Protein AF-A0A5B7ZX11-F1 (afdb_monomer)

Secondary structure (DSSP, 8-state):
--------TT-EEEETTEEEEEEEEEEETTB-EE-TTS-EE-PPTT-SEEEEESSTTTTTSPPEEE-TTTEEE--

pLDDT: mean 80.45, std 11.02, range [39.25, 90.88]

Solvent-accessible surface area (backbone atoms only — not comparable to full-atom values): 4497 Å² total; per-residue (Å²): 133,86,78,74,75,80,82,52,72,72,38,54,26,18,36,72,91,40,75,89,44,54,23,27,29,56,23,35,64,90,42,86,25,62,41,98,87,69,49,79,43,74,50,58,92,92,39,39,31,26,26,34,51,61,48,76,88,45,54,83,53,78,72,45,74,38,40,71,87,46,49,45,77,57,127

Foldseek 3Di:
DPPLPDDDAQFWKAFLVGNVFIWGFQDAQVDFHQGPVRHTDHQDPPFGTWIATPDPVRNPPDIDTHHSVRIDHDD

Mean predicted aligned error: 6.54 Å

Structure (mmCIF, N/CA/C/O backbone):
data_AF-A0A5B7ZX11-F1
#
_entry.id   AF-A0A5B7ZX11-F1
#
loop_
_atom_site.group_PDB
_atom_site.id
_atom_site.type_symbol
_atom_site.label_atom_id
_atom_site.label_alt_id
_atom_site.label_comp_id
_atom_site.label_asym_id
_atom_site.label_entity_id
_atom_site.label_seq_id
_atom_site.pdbx_PDB_ins_code
_atom_site.Cartn_x
_atom_site.Cartn_y
_atom_site.Cartn_z
_atom_site.occupancy
_atom_site.B_iso_or_equiv
_atom_site.auth_seq_id
_atom_site.auth_comp_id
_atom_site.auth_asym_id
_atom_site.auth_atom_id
_atom_site.pdbx_PDB_model_num
ATOM 1 N N . MET A 1 1 ? -12.724 -10.542 19.122 1.00 39.25 1 MET A N 1
ATOM 2 C CA . MET A 1 1 ? -12.067 -9.264 18.779 1.00 39.25 1 MET A CA 1
ATOM 3 C C . MET A 1 1 ? -11.247 -9.519 17.531 1.00 39.25 1 MET A C 1
ATOM 5 O O . MET A 1 1 ? -10.251 -10.221 17.619 1.00 39.25 1 MET A O 1
ATOM 9 N N . THR A 1 2 ? -11.717 -9.089 16.363 1.00 41.19 2 THR A N 1
ATOM 10 C CA . THR A 1 2 ? -10.997 -9.322 15.105 1.00 41.19 2 THR A CA 1
ATOM 11 C C . THR A 1 2 ? -9.835 -8.338 15.051 1.00 41.19 2 THR A C 1
ATOM 13 O O . THR A 1 2 ? -10.050 -7.143 14.861 1.00 41.19 2 THR A O 1
ATOM 16 N N . SER A 1 3 ? -8.617 -8.811 15.315 1.00 47.84 3 SER A N 1
ATOM 17 C CA . SER A 1 3 ? -7.407 -8.005 15.151 1.00 47.84 3 SER A CA 1
ATOM 18 C C . SER A 1 3 ? -7.263 -7.651 13.677 1.00 47.84 3 SER A C 1
ATOM 20 O O . SER A 1 3 ? -6.933 -8.505 12.861 1.00 47.84 3 SER A O 1
ATOM 22 N N . ILE A 1 4 ? -7.546 -6.397 13.332 1.00 58.25 4 ILE A N 1
ATOM 23 C CA . ILE A 1 4 ? -7.260 -5.865 12.002 1.00 58.25 4 ILE A CA 1
ATOM 24 C C . ILE A 1 4 ? -5.736 -5.841 11.892 1.00 58.25 4 ILE A C 1
ATOM 26 O O . ILE A 1 4 ? -5.075 -5.137 12.662 1.00 58.25 4 ILE A O 1
ATOM 30 N N . LYS A 1 5 ? -5.180 -6.664 10.999 1.00 66.56 5 LYS A N 1
ATOM 31 C CA . LYS A 1 5 ? -3.746 -6.690 10.700 1.00 66.56 5 LYS A CA 1
ATOM 32 C C . LYS A 1 5 ? -3.369 -5.269 10.258 1.00 66.56 5 LYS A C 1
ATOM 34 O O . LYS A 1 5 ? -3.924 -4.751 9.293 1.00 66.56 5 LYS A O 1
ATOM 39 N N . LYS A 1 6 ? -2.543 -4.585 11.052 1.00 72.50 6 LYS A N 1
ATOM 40 C CA . LYS A 1 6 ? -2.067 -3.235 10.732 1.00 72.50 6 LYS A CA 1
ATOM 41 C C . LYS A 1 6 ? -0.792 -3.388 9.923 1.00 72.50 6 LYS A C 1
ATOM 43 O O . LYS A 1 6 ? 0.179 -3.915 10.455 1.00 72.50 6 LYS A O 1
ATOM 48 N N . PHE A 1 7 ? -0.824 -2.944 8.676 1.00 84.25 7 PHE A N 1
ATOM 49 C CA . PHE A 1 7 ? 0.349 -2.919 7.811 1.00 84.25 7 PHE A CA 1
ATOM 50 C C . PHE A 1 7 ? 1.076 -1.585 7.970 1.00 84.25 7 PHE A C 1
ATOM 52 O O . PHE A 1 7 ? 0.455 -0.559 8.270 1.00 84.25 7 PHE A O 1
ATOM 59 N N . THR A 1 8 ? 2.391 -1.605 7.809 1.00 85.06 8 THR A N 1
ATOM 60 C CA . THR A 1 8 ? 3.256 -0.430 7.898 1.00 85.06 8 THR A CA 1
ATOM 61 C C . THR A 1 8 ? 3.833 -0.084 6.534 1.00 85.06 8 THR A C 1
ATOM 63 O O . THR A 1 8 ? 3.788 -0.883 5.606 1.00 85.06 8 THR A O 1
ATOM 66 N N . VAL A 1 9 ? 4.325 1.143 6.376 1.00 85.81 9 VAL A N 1
ATOM 67 C CA . VAL A 1 9 ? 4.955 1.551 5.116 1.00 85.81 9 VAL A CA 1
ATOM 68 C C . VAL A 1 9 ? 6.220 0.721 4.880 1.00 85.81 9 VAL A C 1
ATOM 70 O O . VAL A 1 9 ? 7.036 0.577 5.788 1.00 85.81 9 VAL A O 1
ATOM 73 N N . GLY A 1 10 ? 6.366 0.185 3.670 1.00 83.56 10 GLY A N 1
ATOM 74 C CA . GLY A 1 10 ? 7.403 -0.769 3.281 1.00 83.56 10 GLY A CA 1
ATOM 75 C C . GLY A 1 10 ? 6.987 -2.238 3.406 1.00 83.56 10 GLY A C 1
ATOM 76 O O . GLY A 1 10 ? 7.723 -3.102 2.933 1.00 83.56 10 GLY A O 1
ATOM 77 N N . ASP A 1 11 ? 5.826 -2.547 4.001 1.00 86.94 11 ASP A N 1
ATOM 78 C CA . ASP A 1 11 ? 5.313 -3.921 4.014 1.00 86.94 11 ASP A CA 1
ATOM 79 C C . ASP A 1 11 ? 4.924 -4.378 2.607 1.00 86.94 11 ASP A C 1
ATOM 81 O O . ASP A 1 11 ? 4.314 -3.633 1.837 1.00 86.94 11 ASP A O 1
ATOM 85 N N . SER A 1 12 ? 5.228 -5.640 2.307 1.00 90.00 12 SER A N 1
ATOM 86 C CA . SER A 1 12 ? 4.764 -6.316 1.097 1.00 90.00 12 SER A CA 1
ATOM 87 C C . SER A 1 12 ? 3.421 -6.998 1.362 1.00 90.00 12 SER A C 1
ATOM 89 O O . SER A 1 12 ? 3.275 -7.813 2.276 1.00 90.00 12 SER A O 1
ATOM 91 N N . VAL A 1 13 ? 2.424 -6.656 0.560 1.00 90.56 13 VAL A N 1
ATOM 92 C CA . VAL A 1 13 ? 1.043 -7.122 0.672 1.00 90.56 13 VAL A CA 1
ATOM 93 C C . VAL A 1 13 ? 0.527 -7.575 -0.683 1.00 90.56 13 VAL A C 1
ATOM 95 O O . VAL A 1 13 ? 0.995 -7.128 -1.725 1.00 90.56 13 VAL A O 1
ATOM 98 N N . VAL A 1 14 ? -0.472 -8.444 -0.675 1.00 90.88 14 VAL A N 1
ATOM 99 C CA . VAL A 1 14 ? -1.228 -8.812 -1.874 1.00 90.88 14 VAL A CA 1
ATOM 100 C C . VAL A 1 14 ? -2.652 -8.307 -1.732 1.00 90.88 14 VAL A C 1
ATOM 102 O O . VAL A 1 14 ? -3.209 -8.268 -0.632 1.00 90.88 14 VAL A O 1
ATOM 105 N N . LEU A 1 15 ? -3.263 -7.904 -2.840 1.00 88.50 15 LEU A N 1
ATOM 106 C CA . LEU A 1 15 ? -4.694 -7.628 -2.851 1.00 88.50 15 LEU A CA 1
ATOM 107 C C . LEU A 1 15 ? -5.430 -8.958 -2.955 1.00 88.50 15 LEU A C 1
ATOM 109 O O . LEU A 1 15 ? -5.131 -9.753 -3.835 1.00 88.50 15 LEU A O 1
ATOM 113 N N . LYS A 1 16 ? -6.461 -9.180 -2.143 1.00 86.00 16 LYS A N 1
ATOM 114 C CA . LYS A 1 16 ? -7.300 -10.388 -2.238 1.00 86.00 16 LYS A CA 1
ATOM 115 C C . LYS A 1 16 ? -7.959 -10.550 -3.606 1.00 86.00 16 LYS A C 1
ATOM 117 O O . LYS A 1 16 ? -8.286 -11.654 -4.011 1.00 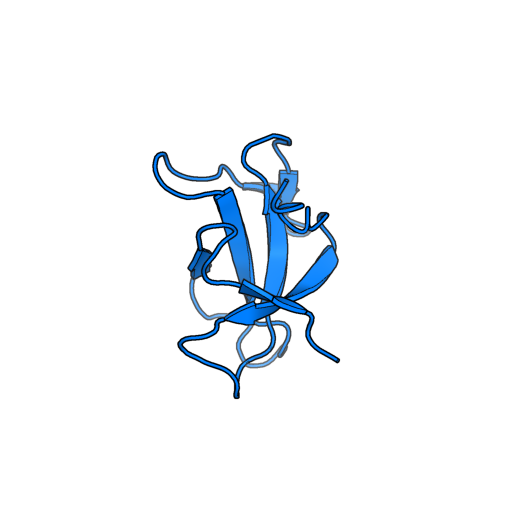86.00 16 LYS A O 1
ATOM 122 N N . GLN A 1 17 ? -8.177 -9.440 -4.310 1.00 83.19 17 GLN A N 1
ATOM 123 C CA . GLN A 1 17 ? -8.701 -9.445 -5.677 1.00 83.19 17 GLN A CA 1
ATOM 124 C C . GLN A 1 17 ? -7.611 -9.707 -6.736 1.00 83.19 17 GLN A C 1
ATOM 126 O O . GLN A 1 17 ? -7.940 -9.962 -7.890 1.00 83.19 17 GLN A O 1
ATOM 131 N N . GLN A 1 18 ? -6.330 -9.609 -6.367 1.00 80.25 18 GLN A N 1
ATOM 132 C CA . GLN A 1 18 ? -5.165 -9.774 -7.240 1.00 80.25 18 GLN A CA 1
ATOM 133 C C . GLN A 1 18 ? -4.042 -10.498 -6.479 1.00 80.25 18 GLN A C 1
ATOM 135 O O . GLN A 1 18 ? -3.005 -9.912 -6.177 1.00 80.25 18 GLN A O 1
ATOM 140 N N . GLU A 1 19 ? -4.263 -11.773 -6.153 1.00 77.00 19 GLU A N 1
ATOM 141 C CA . GLU A 1 19 ? -3.300 -12.588 -5.389 1.00 77.00 19 GLU A CA 1
ATOM 142 C C . GLU A 1 19 ? -1.988 -12.844 -6.153 1.00 77.00 19 GLU A C 1
ATOM 144 O O . GLU A 1 19 ? -0.976 -13.178 -5.547 1.00 77.00 19 GLU A O 1
ATOM 149 N N . ASP A 1 20 ? -1.993 -12.651 -7.474 1.00 80.50 20 ASP A N 1
ATOM 150 C CA . ASP A 1 20 ? -0.821 -12.801 -8.346 1.00 80.50 20 ASP A CA 1
ATOM 151 C C . ASP A 1 20 ? 0.107 -11.567 -8.324 1.00 80.50 20 ASP A C 1
ATOM 153 O O . ASP A 1 20 ? 1.254 -11.632 -8.759 1.00 80.50 20 ASP A O 1
ATOM 157 N N . ALA A 1 21 ? -0.368 -10.432 -7.795 1.00 84.25 21 ALA A N 1
ATOM 158 C CA . ALA A 1 21 ? 0.373 -9.177 -7.772 1.00 84.25 21 ALA A CA 1
ATOM 159 C C . ALA A 1 21 ? 0.777 -8.790 -6.344 1.00 84.25 21 ALA A C 1
ATOM 161 O O . ALA A 1 21 ? -0.064 -8.579 -5.465 1.00 84.25 21 ALA A O 1
ATOM 162 N N . VAL A 1 22 ? 2.086 -8.645 -6.132 1.00 89.44 22 VAL A N 1
ATOM 163 C CA . VAL A 1 22 ? 2.654 -8.136 -4.879 1.00 89.44 22 VAL A CA 1
ATOM 164 C C . VAL A 1 22 ? 2.752 -6.619 -4.945 1.00 89.44 22 VAL A C 1
ATOM 166 O O . VAL A 1 22 ? 3.265 -6.043 -5.908 1.00 89.44 22 VAL A O 1
ATOM 169 N N . PHE A 1 23 ? 2.290 -5.973 -3.885 1.00 90.25 23 PHE A N 1
ATOM 170 C CA . PHE A 1 23 ? 2.332 -4.537 -3.705 1.00 90.25 23 PHE A CA 1
ATOM 171 C C . PHE A 1 23 ? 3.107 -4.169 -2.441 1.00 90.25 23 PHE A C 1
ATOM 173 O O . PHE A 1 23 ? 3.085 -4.884 -1.449 1.00 90.25 23 PHE A O 1
ATOM 180 N N . GLU A 1 24 ? 3.759 -3.019 -2.453 1.00 89.81 24 GLU A N 1
ATOM 181 C CA . GLU A 1 24 ? 4.374 -2.405 -1.287 1.00 89.81 24 GLU A CA 1
ATOM 182 C C . GLU A 1 24 ? 3.450 -1.317 -0.736 1.00 89.81 24 GLU A C 1
ATOM 184 O O . GLU A 1 24 ? 2.957 -0.464 -1.482 1.00 89.81 24 GLU A O 1
ATOM 189 N N . VAL A 1 25 ? 3.226 -1.314 0.576 1.00 89.38 25 VAL A N 1
ATOM 190 C CA . VAL A 1 25 ? 2.504 -0.238 1.256 1.00 89.38 25 VAL A CA 1
ATOM 191 C C . VAL A 1 25 ? 3.370 1.013 1.243 1.00 89.38 25 VAL A C 1
ATOM 193 O O . VAL A 1 25 ? 4.418 1.044 1.876 1.00 89.38 25 VAL A O 1
ATOM 196 N N . VAL A 1 26 ? 2.918 2.072 0.577 1.00 87.88 26 VAL A N 1
ATOM 197 C CA . VAL A 1 26 ? 3.640 3.354 0.521 1.00 87.88 26 VAL A CA 1
ATOM 198 C C . VAL A 1 26 ? 3.056 4.398 1.460 1.00 87.88 26 VAL A C 1
ATOM 200 O O . VAL A 1 26 ? 3.777 5.268 1.921 1.00 87.88 26 VAL A O 1
ATOM 203 N N . ALA A 1 27 ? 1.766 4.323 1.790 1.00 87.81 27 ALA A N 1
ATOM 204 C CA . ALA A 1 27 ? 1.152 5.230 2.757 1.00 87.81 27 ALA A CA 1
ATOM 205 C C . ALA A 1 27 ? 0.004 4.556 3.509 1.00 87.81 27 ALA A C 1
ATOM 207 O O . ALA A 1 27 ? -0.635 3.629 3.007 1.00 87.81 27 ALA A O 1
ATOM 208 N N . THR A 1 28 ? -0.289 5.056 4.710 1.00 87.62 28 THR A N 1
ATOM 209 C CA . THR A 1 28 ? -1.400 4.574 5.544 1.00 87.62 28 THR A CA 1
ATOM 210 C C . THR A 1 28 ? -2.277 5.745 5.971 1.00 87.62 28 THR A C 1
ATOM 212 O O . THR A 1 28 ? -1.791 6.864 6.129 1.00 87.62 28 THR A O 1
ATOM 215 N N . LYS A 1 29 ? -3.574 5.524 6.221 1.00 83.75 29 LYS A N 1
ATOM 216 C CA . LYS A 1 29 ? -4.481 6.615 6.633 1.00 83.75 29 LYS A CA 1
ATOM 217 C C . LYS A 1 29 ? -4.050 7.314 7.925 1.00 83.75 29 LYS A C 1
ATOM 219 O O . LYS A 1 29 ? -4.490 8.422 8.211 1.00 83.75 29 LYS A O 1
ATOM 224 N N . SER A 1 30 ? -3.264 6.624 8.751 1.00 75.94 30 SER A N 1
ATOM 225 C CA . SER A 1 30 ? -2.798 7.110 10.048 1.00 75.94 30 SER A CA 1
ATOM 226 C C . SER A 1 30 ? -1.451 7.823 9.965 1.00 75.94 30 SER A C 1
ATOM 228 O O . SER A 1 30 ? -1.060 8.462 10.938 1.00 75.94 30 SER A O 1
ATOM 230 N N . GLN A 1 31 ? -0.747 7.729 8.836 1.00 70.12 31 GLN A N 1
ATOM 231 C CA . GLN A 1 31 ? 0.585 8.290 8.668 1.00 70.12 31 GLN A CA 1
ATOM 232 C C . GLN A 1 31 ? 0.739 8.843 7.251 1.00 70.12 31 GLN A C 1
ATOM 234 O O . GLN A 1 31 ? 0.828 8.086 6.285 1.00 70.12 31 GLN A O 1
ATOM 239 N N . ALA A 1 32 ? 0.795 10.172 7.140 1.00 63.97 32 ALA A N 1
ATOM 240 C CA . ALA A 1 32 ? 1.209 10.824 5.906 1.00 63.97 32 ALA A CA 1
ATOM 241 C C . ALA A 1 32 ? 2.631 10.359 5.565 1.00 63.97 32 ALA A C 1
ATOM 243 O O . ALA A 1 32 ? 3.523 10.438 6.415 1.00 63.97 32 ALA A O 1
ATOM 244 N N . HIS A 1 33 ? 2.823 9.843 4.354 1.00 73.88 33 HIS A N 1
ATOM 245 C CA . HIS A 1 33 ? 4.122 9.379 3.892 1.00 73.88 33 HIS A CA 1
ATOM 246 C C . HIS A 1 33 ? 4.551 10.176 2.668 1.00 73.88 33 HIS A C 1
ATOM 248 O O . HIS A 1 33 ? 3.741 10.509 1.801 1.00 73.88 33 HIS A O 1
ATOM 254 N N . THR A 1 34 ? 5.838 10.484 2.616 1.00 70.44 34 THR A N 1
ATOM 255 C CA . THR A 1 34 ? 6.464 11.052 1.430 1.00 70.44 34 THR A CA 1
ATOM 256 C C . THR A 1 34 ? 7.037 9.883 0.652 1.00 70.44 34 THR A C 1
ATOM 258 O O . THR A 1 34 ? 7.913 9.195 1.173 1.00 70.44 34 THR A O 1
ATOM 261 N N . SER A 1 35 ? 6.533 9.634 -0.557 1.00 67.81 35 SER A N 1
ATOM 262 C CA . SER A 1 35 ? 7.082 8.611 -1.44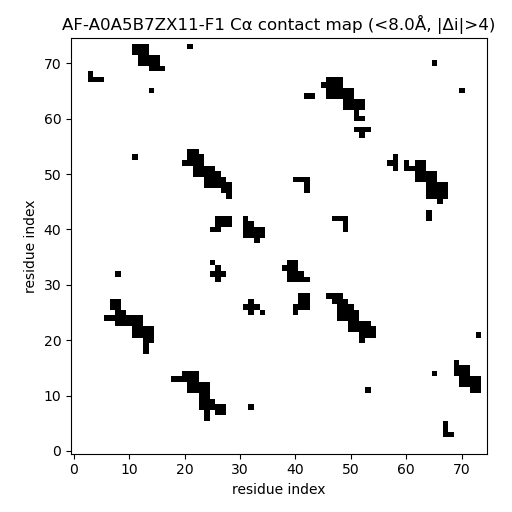7 1.00 67.81 35 SER A CA 1
ATOM 263 C C . SER A 1 35 ? 8.596 8.782 -1.592 1.00 67.81 35 SER A C 1
ATOM 265 O O . SER A 1 35 ? 9.102 9.902 -1.483 1.00 67.81 35 SER A O 1
ATOM 267 N N . PRO A 1 36 ? 9.341 7.709 -1.904 1.00 61.03 36 PRO A N 1
ATOM 268 C CA . PRO A 1 36 ? 10.781 7.804 -2.154 1.00 61.03 36 PRO A CA 1
ATOM 269 C C . PRO A 1 36 ? 11.140 8.756 -3.310 1.00 61.03 36 PRO A C 1
ATOM 271 O O . PRO A 1 36 ? 12.269 9.226 -3.383 1.00 61.03 36 PRO A O 1
ATOM 274 N N . GLU A 1 37 ? 10.178 9.085 -4.175 1.00 69.62 37 GLU A N 1
ATOM 275 C CA . GLU A 1 37 ? 10.306 10.085 -5.245 1.00 69.62 37 GLU A CA 1
ATOM 276 C C . GLU A 1 37 ? 10.191 11.542 -4.747 1.00 69.62 37 GLU A C 1
ATOM 278 O O . GLU A 1 37 ? 10.457 12.478 -5.493 1.00 69.62 37 GLU A O 1
ATOM 283 N N . GLY A 1 38 ? 9.855 11.750 -3.470 1.00 68.62 38 GLY A N 1
ATOM 284 C CA . GLY A 1 38 ? 9.677 13.067 -2.853 1.00 68.62 38 GLY A CA 1
ATOM 285 C C . GLY A 1 38 ? 8.238 13.589 -2.881 1.00 68.62 38 GLY A C 1
ATOM 286 O O . GLY A 1 38 ? 7.958 14.623 -2.275 1.00 68.62 38 GLY A O 1
ATOM 287 N N . ASP A 1 39 ? 7.317 12.873 -3.524 1.00 75.56 39 ASP A N 1
ATOM 288 C CA . ASP A 1 39 ? 5.903 13.236 -3.581 1.00 75.56 39 ASP A CA 1
ATOM 289 C C . ASP A 1 39 ? 5.169 12.938 -2.269 1.00 75.56 39 ASP A C 1
ATOM 291 O O . ASP A 1 39 ? 5.297 11.865 -1.678 1.00 75.56 39 ASP A O 1
ATOM 295 N N . ALA A 1 40 ? 4.351 13.886 -1.811 1.00 78.56 40 ALA A N 1
ATOM 296 C CA . ALA A 1 40 ? 3.477 13.671 -0.665 1.00 78.56 40 ALA A CA 1
ATOM 297 C C . ALA A 1 40 ? 2.317 12.747 -1.068 1.00 78.56 40 ALA A C 1
ATOM 299 O O . ALA A 1 40 ? 1.422 13.149 -1.813 1.00 78.56 40 ALA A O 1
ATOM 300 N N . VAL A 1 41 ? 2.302 11.521 -0.543 1.00 82.19 41 VAL A N 1
ATOM 301 C CA . VAL A 1 41 ? 1.233 10.557 -0.806 1.00 82.19 41 VAL A CA 1
ATOM 302 C C . VAL A 1 41 ? 0.225 10.594 0.332 1.00 82.19 41 VAL A C 1
ATOM 304 O O . VAL A 1 41 ? 0.531 10.332 1.495 1.00 82.19 41 VAL A O 1
ATOM 307 N N . SER A 1 42 ? -1.013 10.929 -0.023 1.00 84.06 42 SER A N 1
ATOM 308 C CA . SER A 1 42 ? -2.144 10.952 0.902 1.00 84.06 42 SER A CA 1
ATOM 309 C C . SER A 1 42 ? -3.121 9.837 0.571 1.00 84.06 42 SER A C 1
ATOM 311 O O . SER A 1 42 ? -3.443 9.607 -0.594 1.00 84.06 42 SER A O 1
ATOM 313 N N . VAL A 1 43 ? -3.617 9.163 1.608 1.00 86.69 43 VAL A N 1
ATOM 314 C CA . VAL A 1 43 ? -4.641 8.130 1.444 1.00 86.69 43 VAL A CA 1
ATOM 315 C C . VAL A 1 43 ? -5.993 8.809 1.210 1.00 86.69 43 VAL A C 1
ATOM 317 O O . VAL A 1 43 ? -6.425 9.596 2.059 1.00 86.69 43 VAL A O 1
ATOM 320 N N . PRO A 1 44 ? -6.671 8.544 0.081 1.00 85.50 44 PRO A N 1
ATOM 321 C CA . PRO A 1 44 ? -7.978 9.119 -0.177 1.00 85.50 44 PRO A CA 1
ATOM 322 C C . PRO A 1 44 ? -9.022 8.627 0.841 1.00 85.50 44 PRO A C 1
ATOM 324 O O . PRO A 1 44 ? -8.929 7.505 1.352 1.00 85.50 44 PRO A O 1
ATOM 327 N N . PRO A 1 45 ? -10.047 9.445 1.137 1.00 84.69 45 PRO A N 1
ATOM 328 C CA . PRO A 1 45 ? -11.102 9.066 2.066 1.00 84.69 45 PRO A CA 1
ATOM 329 C C . PRO A 1 45 ? -11.844 7.824 1.557 1.00 84.69 45 PRO A C 1
ATOM 331 O O . PRO A 1 45 ? -12.249 7.758 0.400 1.00 84.69 45 PRO A O 1
ATOM 334 N N . GLY A 1 46 ? -12.032 6.843 2.441 1.00 87.81 46 GLY A N 1
ATOM 335 C CA . GLY A 1 46 ? -12.646 5.554 2.107 1.00 87.81 46 GLY A CA 1
ATOM 336 C C . GLY A 1 46 ? -11.651 4.409 1.920 1.00 87.81 46 GLY A C 1
ATOM 337 O O . GLY A 1 46 ? -12.092 3.266 1.851 1.00 87.81 46 GLY A O 1
ATOM 338 N N . TYR A 1 47 ? -10.348 4.693 1.919 1.00 89.56 47 TYR A N 1
ATOM 339 C CA . TYR A 1 47 ? -9.282 3.692 1.894 1.00 89.56 47 TYR A CA 1
ATOM 340 C C . TYR A 1 47 ? -8.423 3.775 3.157 1.00 89.56 47 TYR A C 1
ATOM 342 O O . TYR A 1 47 ? -8.408 4.793 3.855 1.00 89.56 47 TYR A O 1
ATOM 350 N N . ASP A 1 48 ? -7.714 2.690 3.461 1.00 89.50 48 ASP A N 1
ATOM 351 C CA . ASP A 1 48 ? -6.802 2.631 4.606 1.00 89.50 48 ASP A CA 1
ATOM 352 C C . ASP A 1 48 ? -5.333 2.693 4.170 1.00 89.50 48 ASP A C 1
ATOM 354 O O . ASP A 1 48 ? -4.503 3.201 4.927 1.00 89.50 48 ASP A O 1
ATOM 358 N N . TYR A 1 49 ? -5.023 2.226 2.956 1.00 89.31 49 TYR A N 1
ATOM 359 C CA . TYR A 1 49 ? -3.660 2.078 2.454 1.00 89.31 49 TYR A CA 1
ATOM 360 C C . TYR A 1 49 ? -3.531 2.549 1.008 1.00 89.31 49 TYR A C 1
ATOM 362 O O . TYR A 1 49 ? -4.450 2.400 0.197 1.00 89.31 49 TYR A O 1
ATOM 370 N N . VAL A 1 50 ? -2.356 3.089 0.700 1.00 90.12 50 VAL A N 1
ATOM 371 C CA . VAL A 1 50 ? -1.887 3.319 -0.667 1.00 90.12 50 VAL A CA 1
ATOM 372 C C . VAL A 1 50 ? -0.777 2.321 -0.924 1.00 90.12 50 VAL A C 1
ATOM 374 O O . VAL A 1 50 ? 0.150 2.187 -0.123 1.00 90.12 50 VAL A O 1
ATOM 377 N N . LEU A 1 51 ? -0.900 1.622 -2.035 1.00 89.25 51 LEU A N 1
ATOM 378 C CA . LEU A 1 51 ? -0.055 0.521 -2.433 1.00 89.25 51 LEU A CA 1
ATOM 379 C C . LEU A 1 51 ? 0.584 0.865 -3.776 1.00 89.25 51 LEU A C 1
ATOM 381 O O . LEU A 1 51 ? -0.083 1.403 -4.661 1.00 89.25 51 LEU A O 1
ATOM 385 N N . ARG A 1 52 ? 1.856 0.533 -3.959 1.00 88.25 52 ARG A N 1
ATOM 386 C CA . ARG A 1 52 ? 2.481 0.510 -5.288 1.00 88.25 52 ARG A CA 1
ATOM 387 C C . ARG A 1 52 ? 2.813 -0.927 -5.658 1.00 88.25 52 ARG A C 1
ATOM 389 O O . ARG A 1 52 ? 3.097 -1.701 -4.752 1.00 88.25 52 ARG A O 1
ATOM 396 N N . PRO A 1 53 ? 2.816 -1.311 -6.937 1.00 89.12 53 PRO A N 1
ATOM 397 C CA . PRO A 1 53 ? 3.359 -2.607 -7.332 1.00 89.12 53 PRO A CA 1
ATOM 398 C C . PRO A 1 53 ? 4.796 -2.744 -6.829 1.00 89.12 53 PRO A C 1
ATOM 400 O O . PRO A 1 53 ? 5.554 -1.786 -6.922 1.00 89.12 53 PRO A O 1
ATOM 403 N N . PHE A 1 54 ? 5.162 -3.900 -6.278 1.00 85.44 54 PHE A N 1
ATOM 404 C CA . PHE A 1 54 ? 6.544 -4.170 -5.866 1.00 85.44 54 PHE A CA 1
ATOM 405 C C . PHE A 1 54 ? 7.445 -4.464 -7.075 1.00 85.44 54 PHE A C 1
ATOM 407 O O . PHE A 1 54 ? 8.660 -4.284 -7.025 1.00 85.44 54 PHE A O 1
ATOM 414 N N . ASP A 1 55 ? 6.848 -4.935 -8.172 1.00 83.00 55 ASP A N 1
ATOM 415 C CA . ASP A 1 55 ? 7.577 -5.229 -9.394 1.00 83.00 55 ASP A CA 1
ATOM 416 C C . ASP A 1 55 ? 8.081 -3.929 -10.058 1.00 83.00 55 ASP A C 1
ATOM 418 O O . ASP A 1 55 ? 7.275 -3.051 -10.385 1.00 83.00 55 ASP A O 1
ATOM 422 N N . PRO A 1 56 ? 9.397 -3.788 -10.305 1.00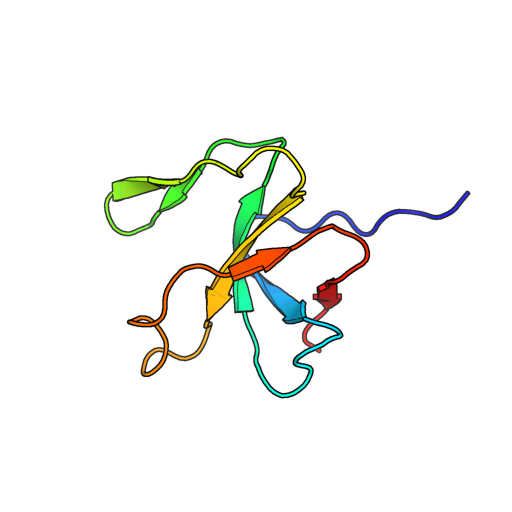 76.50 56 PRO A N 1
ATOM 423 C CA . PRO A 1 56 ? 9.974 -2.565 -10.852 1.00 76.50 56 PRO A CA 1
ATOM 424 C C . PRO A 1 56 ? 9.564 -2.296 -12.305 1.00 76.50 56 PRO A C 1
ATOM 426 O O . PRO A 1 56 ? 9.595 -1.142 -12.729 1.00 76.50 56 PRO A O 1
ATOM 429 N N . ALA A 1 57 ? 9.158 -3.314 -13.074 1.00 80.50 57 ALA A N 1
ATOM 430 C CA . ALA A 1 57 ? 8.581 -3.101 -14.401 1.00 80.50 57 ALA A CA 1
ATOM 431 C C . ALA A 1 57 ? 7.134 -2.584 -14.304 1.00 80.50 57 ALA A C 1
ATOM 433 O O . ALA A 1 57 ? 6.680 -1.855 -15.186 1.00 80.50 57 ALA A O 1
ATOM 434 N N . ALA A 1 58 ? 6.437 -2.894 -13.208 1.00 73.94 58 ALA A N 1
ATOM 435 C CA . ALA A 1 58 ? 5.115 -2.370 -12.882 1.00 73.94 58 ALA A CA 1
ATOM 436 C C . ALA A 1 58 ? 5.136 -1.077 -12.044 1.00 73.94 58 ALA A C 1
ATOM 438 O O . ALA A 1 58 ? 4.076 -0.496 -11.834 1.00 73.94 58 ALA A O 1
ATOM 439 N N . HIS A 1 59 ? 6.297 -0.563 -11.617 1.00 72.25 59 HIS A N 1
ATOM 440 C CA . HIS A 1 59 ? 6.393 0.706 -10.873 1.00 72.25 59 HIS A CA 1
ATOM 441 C C . HIS A 1 59 ? 5.811 1.913 -11.633 1.00 72.25 59 HIS A C 1
ATOM 443 O O . HIS A 1 59 ? 5.480 2.918 -11.016 1.00 72.25 59 HIS A O 1
ATOM 449 N N . SER A 1 60 ? 5.669 1.832 -12.960 1.00 72.81 60 SER A N 1
ATOM 450 C CA . SER A 1 60 ? 4.989 2.860 -13.763 1.00 72.81 60 SER A CA 1
ATOM 451 C C . SER A 1 60 ? 3.459 2.794 -13.696 1.00 72.81 60 SER A C 1
ATOM 453 O O . SER A 1 60 ? 2.786 3.681 -14.223 1.00 72.81 60 S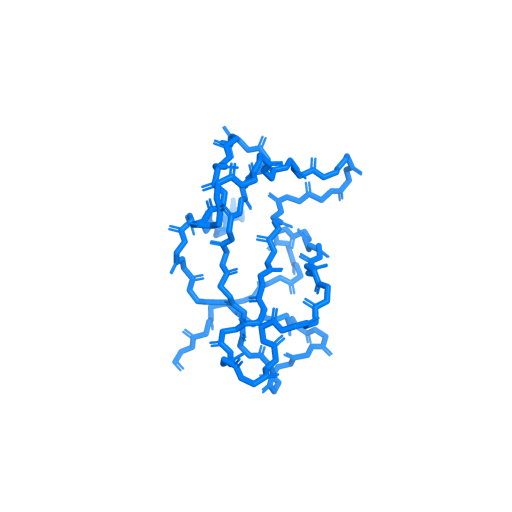ER A O 1
ATOM 455 N N . ALA A 1 61 ? 2.890 1.744 -13.102 1.00 75.06 61 ALA A N 1
ATOM 456 C CA 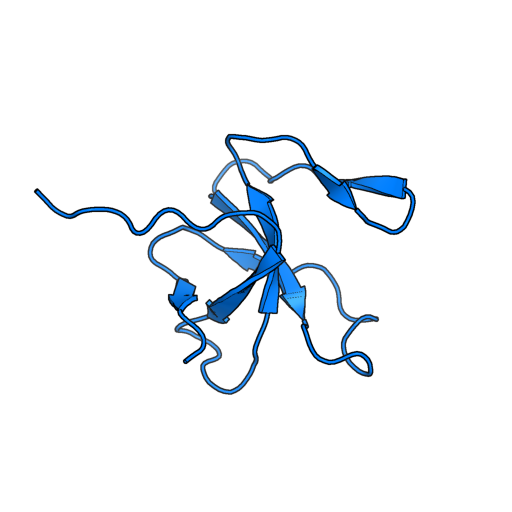. ALA A 1 61 ? 1.454 1.641 -12.917 1.00 75.06 61 ALA A CA 1
ATOM 457 C C . ALA A 1 61 ? 0.988 2.588 -11.794 1.00 75.06 61 ALA A C 1
ATOM 459 O O . ALA A 1 61 ? 1.733 2.864 -10.852 1.00 75.06 61 ALA A O 1
ATOM 460 N N . PRO A 1 62 ? -0.251 3.097 -11.880 1.00 79.75 62 PRO A N 1
ATOM 461 C CA . PRO A 1 62 ? -0.806 3.967 -10.853 1.00 79.75 62 PRO A CA 1
ATOM 462 C C . PRO A 1 62 ? -0.871 3.270 -9.490 1.00 79.75 62 PRO A C 1
ATOM 464 O O . PRO A 1 62 ? -1.046 2.053 -9.403 1.00 79.75 62 PRO A O 1
ATOM 467 N N . TYR A 1 63 ? -0.789 4.071 -8.425 1.00 85.69 63 TYR A N 1
ATOM 468 C CA . TYR A 1 63 ? -0.989 3.590 -7.063 1.00 85.69 63 TYR A CA 1
ATOM 469 C C . TYR A 1 63 ? -2.338 2.875 -6.928 1.00 85.69 63 TYR A C 1
ATOM 471 O O . TYR A 1 63 ? -3.377 3.373 -7.369 1.00 85.69 63 TYR A O 1
ATOM 479 N N . ALA A 1 64 ? -2.317 1.715 -6.282 1.00 88.69 64 ALA A N 1
ATOM 480 C CA . ALA A 1 64 ? -3.509 0.997 -5.880 1.00 88.69 64 ALA A CA 1
ATOM 481 C C . ALA A 1 64 ? -3.970 1.488 -4.503 1.00 88.69 64 ALA A C 1
ATOM 483 O O . ALA A 1 64 ? -3.171 1.777 -3.613 1.00 88.69 64 ALA A O 1
ATOM 484 N N . TYR A 1 65 ? -5.282 1.576 -4.321 1.00 89.50 65 TYR A N 1
ATOM 485 C CA . TYR A 1 65 ? -5.897 2.003 -3.070 1.00 89.50 65 TYR A CA 1
ATOM 486 C C . TYR A 1 65 ? -6.711 0.845 -2.520 1.00 89.50 65 TYR A C 1
ATOM 488 O O . TYR A 1 65 ? -7.527 0.276 -3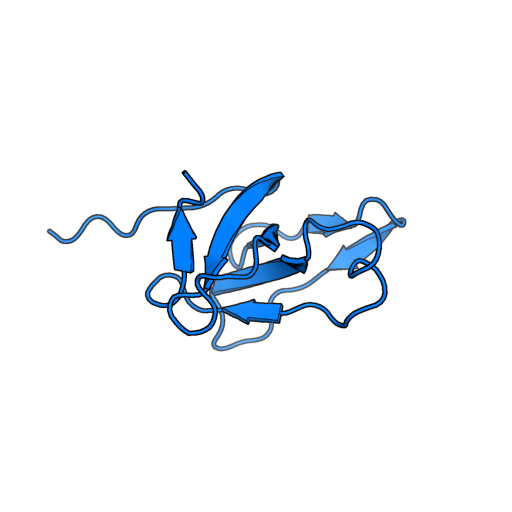.244 1.00 89.50 65 TYR A O 1
ATOM 496 N N . ALA A 1 66 ? -6.490 0.494 -1.256 1.00 89.50 66 ALA A N 1
ATOM 497 C CA . ALA A 1 66 ? -7.144 -0.658 -0.649 1.00 89.50 66 ALA A CA 1
ATOM 498 C C . ALA A 1 66 ? -7.543 -0.397 0.799 1.00 89.50 66 ALA A C 1
ATOM 500 O O . ALA A 1 66 ? -6.910 0.383 1.527 1.00 89.50 66 ALA A O 1
ATOM 501 N N . LYS A 1 67 ? -8.616 -1.060 1.225 1.00 90.06 67 LYS A N 1
ATOM 502 C CA . LYS A 1 67 ? -9.000 -1.127 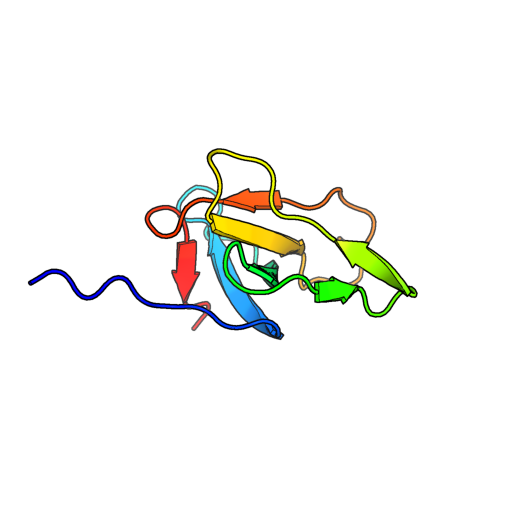2.636 1.00 90.06 67 LYS A CA 1
ATOM 503 C C . LYS A 1 67 ? -8.259 -2.242 3.348 1.00 90.06 67 LYS A C 1
ATOM 505 O O . LYS A 1 67 ? -7.829 -3.209 2.729 1.00 90.06 67 LYS A O 1
ATOM 510 N N . ALA A 1 68 ? -8.168 -2.138 4.671 1.00 83.88 68 ALA A N 1
ATOM 511 C CA . ALA A 1 68 ? -7.509 -3.146 5.503 1.00 83.88 68 ALA A CA 1
ATOM 512 C C . ALA A 1 68 ? -8.067 -4.567 5.334 1.00 83.88 68 ALA A C 1
ATOM 514 O O . ALA A 1 68 ? -7.344 -5.532 5.562 1.00 83.88 68 ALA A O 1
ATOM 515 N N . ASP A 1 69 ? -9.343 -4.704 4.972 1.00 86.25 69 ASP A N 1
ATOM 516 C CA . ASP A 1 69 ? -9.988 -5.998 4.761 1.00 86.25 69 ASP A CA 1
ATOM 517 C C . ASP A 1 69 ? -9.736 -6.602 3.367 1.00 86.25 69 ASP A C 1
ATOM 519 O O . ASP A 1 69 ? -9.971 -7.799 3.184 1.00 86.25 69 ASP A O 1
ATOM 523 N N . GLU A 1 70 ? -9.207 -5.818 2.423 1.00 89.31 70 GLU A N 1
ATOM 524 C CA . GLU A 1 70 ? -8.949 -6.214 1.030 1.00 89.31 70 GLU A CA 1
ATOM 525 C C . GLU A 1 70 ? -7.506 -6.655 0.772 1.0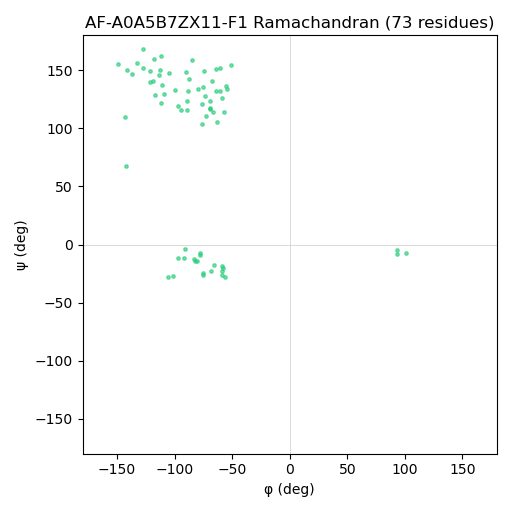0 89.31 70 GLU A C 1
ATOM 527 O O . GLU A 1 70 ? -7.220 -7.216 -0.283 1.00 89.31 70 GLU A O 1
ATOM 532 N N . ILE A 1 71 ? -6.604 -6.410 1.719 1.00 88.50 71 ILE A N 1
ATOM 533 C CA . ILE A 1 71 ? -5.191 -6.790 1.646 1.00 88.50 71 ILE A CA 1
ATOM 534 C C . ILE A 1 71 ? -4.889 -7.991 2.534 1.00 88.50 71 ILE A C 1
ATOM 536 O O . ILE A 1 71 ? -5.474 -8.162 3.608 1.00 88.50 71 ILE A O 1
ATOM 540 N N . ASP A 1 72 ? -3.936 -8.798 2.085 1.00 87.19 72 ASP A N 1
ATOM 541 C CA . ASP A 1 72 ? -3.325 -9.877 2.850 1.00 87.19 72 ASP A CA 1
ATOM 542 C C . ASP A 1 72 ? -1.793 -9.751 2.843 1.00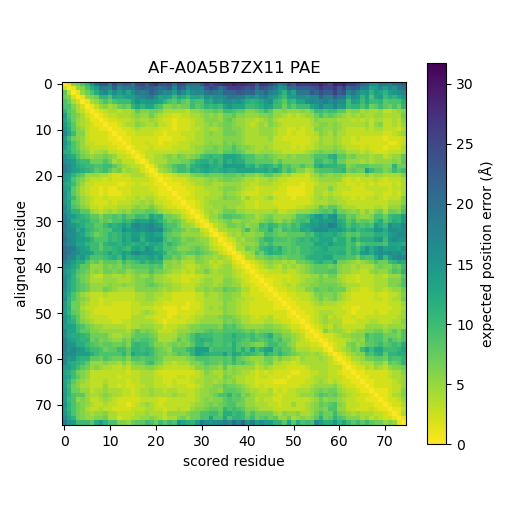 87.19 72 ASP A C 1
ATOM 544 O O . ASP A 1 72 ? -1.223 -8.939 2.112 1.00 87.19 72 ASP A O 1
ATOM 548 N N . VAL A 1 73 ? -1.111 -10.514 3.697 1.00 83.00 73 VAL A N 1
ATOM 549 C CA . VAL A 1 73 ? 0.361 -10.515 3.737 1.00 83.00 73 VAL A CA 1
ATOM 550 C C . VAL A 1 73 ? 0.892 -11.270 2.523 1.00 83.00 73 VAL A C 1
ATOM 552 O O . VAL A 1 73 ? 0.510 -12.418 2.311 1.00 83.00 73 VAL A O 1
ATOM 555 N N . ALA A 1 74 ? 1.802 -10.647 1.770 1.00 81.31 74 ALA A N 1
ATOM 556 C CA . ALA A 1 74 ? 2.609 -11.370 0.794 1.00 81.31 74 ALA A CA 1
ATOM 557 C C . ALA A 1 74 ? 3.589 -12.269 1.569 1.00 81.31 74 ALA A C 1
ATOM 559 O O . ALA A 1 74 ? 4.368 -11.769 2.382 1.00 81.31 74 ALA A O 1
ATOM 560 N N . MET A 1 75 ? 3.473 -13.587 1.393 1.00 71.44 75 MET A N 1
ATOM 561 C CA . MET A 1 75 ? 4.265 -14.616 2.088 1.00 71.44 75 MET A CA 1
ATOM 562 C C . MET A 1 75 ? 5.456 -15.091 1.262 1.00 71.44 75 MET A C 1
ATOM 564 O O . MET A 1 75 ? 5.334 -15.114 0.019 1.00 71.44 75 MET A O 1
#

Organism: NCBI:txid2502781

Sequence (75 aa):
MTSIKKFTVGDSVVLKQQEDAVFEVVATKSQAHTSPEGDAVSVPPGYDYVLRPFDPAAHSAPYAYAKADEIDVAM

Nearest PDB structures (foldseek):
  8bcw-assembly1_E  TM=6.478E-01  e=1.544E-01  Avena sativa
  2l3r-assembly1_A  TM=5.077E-01  e=9.372E-01  Homo sapiens
  6vee-assembly1_A  TM=4.691E-01  e=5.032E-01  Mus musculus
  5iay-assembly1_A  TM=4.631E-01  e=8.276E-01  Homo sapiens
  8p9m-assembly1_B  TM=2.548E-01  e=9.357E+00  Chromobacterium haemolyticum

Radius of gyration: 11.67 Å; Cα contacts (8 Å, |Δi|>4): 151; chains: 1; bounding box: 23×28×33 Å